Protein AF-A0A920V8V7-F1 (afdb_monomer)

Solvent-accessible surface area (backbone atoms only — not comparable to full-atom values): 6381 Å² total; per-residue (Å²): 134,65,48,60,86,71,66,67,64,46,64,78,39,79,46,76,40,75,38,87,65,37,47,65,50,36,82,53,54,22,53,37,37,50,42,51,68,70,56,45,52,46,25,73,74,65,77,49,80,94,72,80,83,57,46,54,38,23,80,44,80,62,86,80,77,58,92,92,64,50,74,66,54,53,55,51,49,51,40,68,73,50,38,97,65,53,62,67,70,41,39,84,43,87,89,69,51,60,82,46,76,53,123

Radius of gyration: 15.63 Å; Cα contacts (8 Å, |Δi|>4): 123; chains: 1; bounding box: 27×24×47 Å

Nearest PDB structures (foldseek):
  4kp1-assembly1_A  TM=9.386E-01  e=3.855E-06  Methanocaldococcus jannaschii DSM 2661
  1nit-assembly1_A  TM=9.123E-01  e=2.899E-03  Bos taurus
  7acn-assembly1_A  TM=9.120E-01  e=5.699E-03  Sus scrofa
  1b0m-assembly1_A  TM=9.454E-01  e=9.146E-03  Sus scrofa
  1c96-assembly1_A  TM=9.111E-01  e=6.979E-03  Bos taurus

Structure (mmCIF, N/CA/C/O backbone):
data_AF-A0A920V8V7-F1
#
_entry.id   AF-A0A920V8V7-F1
#
loop_
_atom_site.group_PDB
_atom_site.id
_atom_site.type_symbol
_atom_site.label_atom_id
_atom_site.label_alt_id
_atom_site.label_comp_id
_atom_site.label_asym_id
_atom_site.label_entity_id
_atom_site.label_seq_id
_atom_site.pdbx_PDB_ins_code
_atom_site.Cartn_x
_atom_site.Cartn_y
_atom_site.Cartn_z
_atom_site.occupancy
_atom_site.B_iso_or_equiv
_atom_site.auth_seq_id
_atom_site.auth_comp_id
_atom_site.auth_asym_id
_atom_site.auth_atom_id
_atom_site.pdbx_PDB_model_num
ATOM 1 N N . MET A 1 1 ? -7.571 9.419 -5.393 1.00 64.12 1 MET A N 1
ATOM 2 C CA . MET A 1 1 ? -7.784 8.475 -6.513 1.00 64.12 1 MET A CA 1
ATOM 3 C C . MET A 1 1 ? -9.275 8.317 -6.729 1.00 64.12 1 MET A C 1
ATOM 5 O O . MET A 1 1 ? -9.971 8.118 -5.749 1.00 64.12 1 MET A O 1
ATOM 9 N N . VAL A 1 2 ? -9.738 8.412 -7.976 1.00 84.19 2 VAL A N 1
ATOM 10 C CA . VAL A 1 2 ? -11.163 8.283 -8.354 1.00 84.19 2 VAL A CA 1
ATOM 11 C C . VAL A 1 2 ? -11.509 6.840 -8.777 1.00 84.19 2 VAL A C 1
ATOM 13 O O . VAL A 1 2 ? -12.672 6.464 -8.862 1.00 84.19 2 VAL A O 1
ATOM 16 N N . SER A 1 3 ? -10.502 5.989 -9.009 1.00 81.81 3 SER A N 1
ATOM 17 C CA . SER A 1 3 ? -10.675 4.626 -9.532 1.00 81.81 3 SER A CA 1
ATOM 18 C C . SER A 1 3 ? -11.540 3.681 -8.679 1.00 81.81 3 SER A C 1
ATOM 20 O O . SER A 1 3 ? -12.264 2.891 -9.289 1.00 81.81 3 SER A O 1
ATOM 22 N N . PRO A 1 4 ? -11.546 3.733 -7.328 1.00 82.62 4 PRO A N 1
ATOM 23 C CA . PRO A 1 4 ? -12.503 2.965 -6.526 1.00 82.62 4 PRO A CA 1
ATOM 24 C C . PRO A 1 4 ? -13.954 3.387 -6.750 1.00 82.62 4 PRO A C 1
ATOM 26 O O . PRO A 1 4 ? -14.828 2.544 -6.909 1.00 82.62 4 PRO A O 1
ATOM 29 N N . GLU A 1 5 ? -14.203 4.697 -6.794 1.00 85.06 5 GLU A N 1
A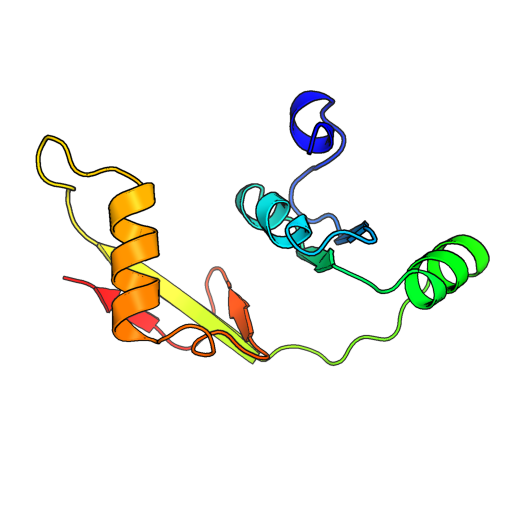TOM 30 C CA . GLU A 1 5 ? -15.551 5.269 -6.907 1.00 85.06 5 GLU A CA 1
ATOM 31 C C . GLU A 1 5 ? -16.190 4.959 -8.264 1.00 85.06 5 GLU A C 1
ATOM 33 O O . GLU A 1 5 ? -17.405 4.840 -8.371 1.00 85.06 5 GLU A O 1
ATOM 38 N N . GLN A 1 6 ? -15.363 4.778 -9.294 1.00 87.81 6 GLN A N 1
ATOM 39 C CA . GLN A 1 6 ? -15.793 4.405 -10.643 1.00 87.81 6 GLN A CA 1
ATOM 40 C C . GLN A 1 6 ? -15.919 2.886 -10.840 1.00 87.81 6 GLN A C 1
ATOM 42 O O . GLN A 1 6 ? -16.171 2.436 -11.955 1.00 87.81 6 GLN A O 1
ATOM 47 N N . GLY A 1 7 ? -15.705 2.079 -9.794 1.00 83.25 7 GLY A N 1
ATOM 48 C CA . GLY A 1 7 ? -15.779 0.617 -9.884 1.00 83.25 7 GLY A CA 1
ATOM 49 C C . GLY A 1 7 ? -14.681 -0.010 -10.746 1.00 83.25 7 GLY A C 1
ATOM 50 O O . GLY A 1 7 ? -14.824 -1.145 -11.191 1.00 83.25 7 GLY A O 1
ATOM 51 N N . ILE A 1 8 ? -13.592 0.721 -10.996 1.00 85.75 8 ILE A N 1
ATOM 52 C CA . ILE A 1 8 ? -12.467 0.227 -11.791 1.00 85.75 8 ILE A CA 1
ATOM 53 C 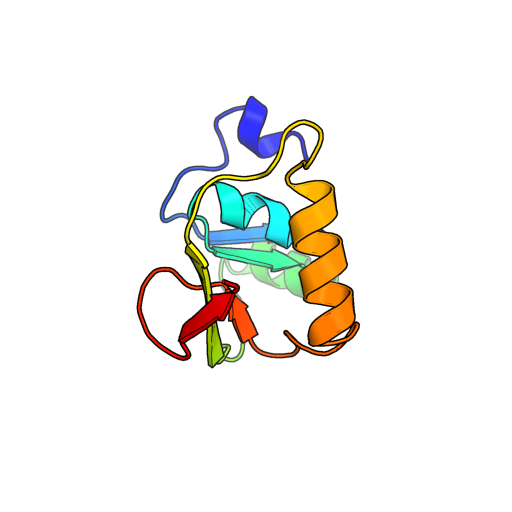C . ILE A 1 8 ? -11.596 -0.658 -10.899 1.00 85.75 8 ILE A C 1
ATOM 55 O O . ILE A 1 8 ? -11.282 -1.779 -11.275 1.00 85.75 8 ILE A O 1
ATOM 59 N N . ALA A 1 9 ? -11.266 -0.200 -9.687 1.00 86.25 9 ALA A N 1
ATOM 60 C CA . ALA A 1 9 ? -10.445 -0.957 -8.744 1.00 86.25 9 ALA A CA 1
ATOM 61 C C . ALA A 1 9 ? -11.236 -2.091 -8.064 1.00 86.25 9 ALA A C 1
ATOM 63 O O . ALA A 1 9 ? -12.007 -1.840 -7.140 1.00 86.25 9 ALA A O 1
ATOM 64 N N . LEU A 1 10 ? -11.013 -3.337 -8.505 1.00 88.81 10 LEU A N 1
ATOM 65 C CA . LEU A 1 10 ? -11.660 -4.539 -7.968 1.00 88.81 10 LEU A CA 1
ATOM 66 C C . LEU A 1 10 ? -10.660 -5.481 -7.270 1.00 88.81 10 LEU A C 1
ATOM 68 O O . LEU A 1 10 ? -9.495 -5.535 -7.680 1.00 88.81 10 LEU A O 1
ATOM 72 N N . PRO A 1 11 ? -11.102 -6.259 -6.261 1.00 88.50 11 PRO A N 1
ATOM 73 C CA . PRO A 1 11 ? -10.257 -7.230 -5.568 1.00 88.50 11 PRO A CA 1
ATOM 74 C C . PRO A 1 11 ? -9.568 -8.217 -6.521 1.00 88.50 11 PRO A C 1
ATOM 76 O O . PRO A 1 11 ? -10.164 -8.677 -7.494 1.00 88.50 11 PRO A O 1
ATOM 79 N N . GLY A 1 12 ? -8.311 -8.562 -6.233 1.00 85.88 12 GLY A N 1
ATOM 80 C CA . GLY A 1 12 ? -7.516 -9.498 -7.041 1.00 85.88 12 GLY A CA 1
ATOM 81 C C . GLY A 1 12 ? -6.877 -8.893 -8.296 1.00 85.88 12 GLY A C 1
ATOM 82 O O . GLY A 1 12 ? -6.099 -9.566 -8.970 1.00 85.88 12 GLY A O 1
ATOM 83 N N . MET A 1 13 ? -7.154 -7.623 -8.606 1.00 88.88 13 MET A N 1
ATOM 84 C CA . MET A 1 13 ? -6.506 -6.921 -9.711 1.00 88.88 13 MET A CA 1
ATOM 85 C C . MET A 1 13 ? -5.138 -6.358 -9.321 1.00 88.88 13 MET A C 1
ATOM 87 O O . MET A 1 13 ? -4.861 -6.058 -8.158 1.00 88.88 13 MET A O 1
ATOM 91 N N . THR A 1 14 ? -4.294 -6.176 -10.336 1.00 88.62 14 THR A N 1
ATOM 92 C CA . THR A 1 14 ? -3.006 -5.492 -10.234 1.00 88.62 14 THR A CA 1
ATOM 93 C C . THR A 1 14 ? -3.110 -4.089 -10.826 1.00 88.62 14 THR A C 1
ATOM 95 O O . THR A 1 14 ? -3.561 -3.937 -11.959 1.00 88.62 14 THR A O 1
ATOM 98 N N . TYR A 1 15 ? -2.655 -3.082 -10.080 1.00 89.62 15 TYR A N 1
ATOM 99 C CA . TYR A 1 15 ? -2.660 -1.679 -10.486 1.00 89.62 15 TYR A CA 1
ATOM 100 C C . TYR A 1 15 ? -1.263 -1.081 -10.497 1.00 89.62 15 TYR A C 1
ATOM 102 O O . TYR A 1 15 ? -0.466 -1.294 -9.585 1.00 89.62 15 TYR A O 1
ATOM 110 N N . ILE A 1 16 ? -1.001 -0.263 -11.510 1.00 90.25 16 ILE A N 1
ATOM 111 C CA . ILE A 1 16 ? 0.176 0.595 -11.572 1.00 90.25 16 ILE A CA 1
ATOM 112 C C . ILE A 1 16 ? -0.277 2.012 -11.900 1.00 90.25 16 ILE A C 1
ATOM 114 O O . ILE A 1 16 ? -1.181 2.214 -12.710 1.00 90.25 16 ILE A O 1
ATOM 118 N N . CYS A 1 17 ? 0.323 2.996 -11.249 1.00 88.50 17 CYS A N 1
ATOM 119 C CA . CYS A 1 17 ? 0.063 4.402 -11.523 1.00 88.50 17 CYS A CA 1
ATOM 120 C C . CYS A 1 17 ? 1.316 5.204 -11.154 1.00 88.50 17 CYS A C 1
ATOM 122 O O . CYS A 1 17 ? 1.985 4.853 -10.175 1.00 88.50 17 CYS A O 1
ATOM 124 N N . PRO A 1 18 ? 1.669 6.265 -11.899 1.00 86.88 18 PRO A N 1
ATOM 125 C CA . PRO A 1 18 ? 2.781 7.139 -11.550 1.00 86.88 18 PRO A CA 1
ATOM 126 C C . PRO A 1 18 ? 2.428 8.094 -10.396 1.00 86.88 18 PRO A C 1
ATOM 128 O O . PRO A 1 18 ? 2.567 9.308 -10.506 1.00 86.88 18 PRO A O 1
ATOM 131 N N . ASP A 1 19 ? 1.947 7.535 -9.286 1.00 89.62 19 ASP A N 1
ATOM 132 C CA . ASP A 1 19 ? 1.603 8.230 -8.047 1.00 89.62 19 ASP A CA 1
ATOM 133 C C . ASP A 1 19 ? 2.115 7.432 -6.840 1.00 89.62 19 ASP A C 1
ATOM 135 O O . ASP A 1 19 ? 2.012 6.202 -6.790 1.00 89.62 19 ASP A O 1
ATOM 139 N N . SER A 1 20 ? 2.659 8.123 -5.839 1.00 85.94 20 SER A N 1
ATOM 140 C CA . SER A 1 20 ? 3.249 7.479 -4.660 1.00 85.94 20 SER A CA 1
ATOM 141 C C . SER A 1 20 ? 2.215 6.875 -3.706 1.00 85.94 20 SER A C 1
ATOM 143 O O . SER A 1 20 ? 2.552 5.966 -2.951 1.00 85.94 20 SER A O 1
ATOM 145 N N . HIS A 1 21 ? 0.958 7.324 -3.756 1.00 89.62 21 HIS A N 1
ATOM 146 C CA . HIS A 1 21 ? -0.117 6.886 -2.863 1.00 89.62 21 HIS A CA 1
ATOM 147 C C . HIS A 1 21 ? -0.978 5.778 -3.470 1.00 89.62 21 HIS A C 1
ATOM 149 O O . HIS A 1 21 ? -1.951 5.357 -2.841 1.00 89.62 21 HIS A O 1
ATOM 155 N N . THR A 1 22 ? -0.611 5.265 -4.650 1.00 88.56 22 THR A N 1
ATOM 156 C CA . THR A 1 22 ? -1.256 4.141 -5.354 1.00 88.56 22 THR A CA 1
ATOM 157 C C . THR A 1 22 ? -1.525 2.932 -4.446 1.00 88.56 22 THR A C 1
ATOM 159 O O . THR A 1 22 ? -2.532 2.245 -4.617 1.00 88.56 22 THR A O 1
ATOM 162 N N . CYS A 1 23 ? -0.703 2.728 -3.408 1.00 85.06 23 CYS A N 1
ATOM 163 C CA . CYS A 1 23 ? -0.896 1.712 -2.367 1.00 85.06 23 CYS A CA 1
ATOM 164 C C . CYS A 1 23 ? -2.252 1.794 -1.637 1.00 85.06 23 CYS A C 1
ATOM 166 O O . CYS A 1 23 ? -2.702 0.793 -1.086 1.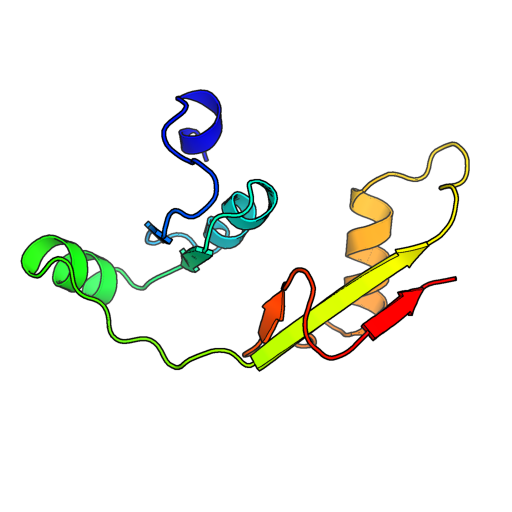00 85.06 23 CYS A O 1
ATOM 168 N N . SER A 1 24 ? -2.944 2.937 -1.680 1.00 86.31 24 SER A N 1
ATOM 169 C CA . SER A 1 24 ? -4.279 3.115 -1.090 1.00 86.31 24 SER A CA 1
ATOM 170 C C . SER A 1 24 ? -5.322 2.162 -1.690 1.00 86.31 24 SER A C 1
ATOM 172 O O . SER A 1 24 ? -6.264 1.773 -1.003 1.00 86.31 24 SER A O 1
ATOM 174 N N . LEU A 1 25 ? -5.144 1.730 -2.947 1.00 87.69 25 LEU A N 1
ATOM 175 C CA . LEU A 1 25 ? -6.011 0.726 -3.581 1.00 87.69 25 LEU A CA 1
ATOM 176 C C . LEU A 1 25 ? -5.873 -0.662 -2.934 1.00 87.69 25 LEU A C 1
ATOM 178 O O . LEU A 1 25 ? -6.746 -1.514 -3.110 1.00 87.69 25 LEU A O 1
ATOM 182 N N . GLY A 1 26 ? -4.813 -0.893 -2.153 1.00 84.56 26 GLY A N 1
ATOM 183 C CA . GLY A 1 26 ? -4.626 -2.113 -1.369 1.00 84.56 26 GLY A CA 1
ATOM 184 C C . GLY A 1 26 ? -5.746 -2.352 -0.356 1.00 84.56 26 GLY 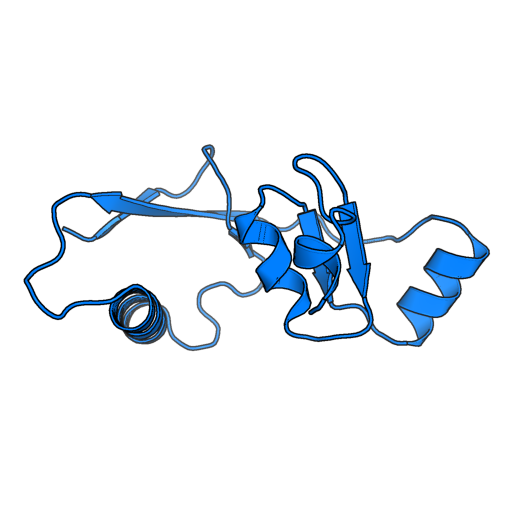A C 1
ATOM 185 O O . GLY A 1 26 ? -6.075 -3.502 -0.079 1.00 84.56 26 GLY A O 1
ATOM 186 N N . ALA A 1 27 ? -6.422 -1.294 0.110 1.00 85.38 27 ALA A N 1
ATOM 187 C CA . ALA A 1 27 ? -7.592 -1.410 0.984 1.00 85.38 27 ALA A CA 1
ATOM 188 C C . ALA A 1 27 ? -8.760 -2.186 0.341 1.00 85.38 27 ALA A C 1
ATOM 190 O O . ALA A 1 27 ? -9.617 -2.705 1.049 1.00 85.38 27 ALA A O 1
ATOM 191 N N . LEU A 1 28 ? -8.782 -2.292 -0.993 1.00 86.81 28 LEU A N 1
ATOM 192 C CA . LEU A 1 28 ? -9.782 -3.043 -1.758 1.00 86.81 28 LEU A CA 1
ATOM 193 C C . LEU A 1 28 ? -9.318 -4.469 -2.103 1.00 86.81 28 LEU A C 1
ATOM 195 O O . LEU A 1 28 ? -9.937 -5.130 -2.930 1.00 86.81 28 LEU A O 1
ATOM 199 N N . GLY A 1 29 ? -8.206 -4.945 -1.531 1.00 84.44 29 GLY A N 1
ATOM 200 C CA . GLY A 1 29 ? -7.636 -6.251 -1.872 1.00 84.44 29 GLY A CA 1
ATOM 201 C C . GLY A 1 29 ? -6.989 -6.285 -3.260 1.00 84.44 29 GLY A C 1
ATOM 202 O O . GLY A 1 29 ? -6.952 -7.335 -3.904 1.00 84.44 29 GLY A O 1
ATOM 203 N N . THR A 1 30 ? -6.519 -5.134 -3.747 1.00 87.88 30 THR A N 1
ATOM 204 C CA . THR A 1 30 ? -5.759 -5.037 -5.001 1.00 87.88 30 THR A CA 1
ATOM 205 C C . THR A 1 30 ? -4.262 -5.007 -4.731 1.00 87.88 30 THR A C 1
ATOM 207 O O . THR A 1 30 ? -3.813 -4.560 -3.675 1.00 87.88 30 THR A O 1
ATOM 210 N N . LEU A 1 31 ? -3.472 -5.452 -5.704 1.00 88.31 31 LEU A N 1
ATOM 211 C CA . LEU A 1 31 ? -2.023 -5.344 -5.652 1.00 88.31 31 LEU A CA 1
ATOM 212 C C . LEU A 1 31 ? -1.588 -4.105 -6.439 1.00 88.31 31 LEU A C 1
ATOM 214 O O . LEU A 1 31 ? -1.597 -4.108 -7.666 1.00 88.31 31 LEU A O 1
ATOM 218 N N . ALA A 1 32 ? -1.268 -3.020 -5.737 1.00 89.62 32 ALA A N 1
ATOM 219 C CA . ALA A 1 32 ? -1.122 -1.700 -6.345 1.00 89.62 32 ALA A CA 1
ATOM 220 C C . ALA A 1 32 ? 0.270 -1.093 -6.110 1.00 89.62 32 ALA A C 1
ATOM 222 O O . ALA A 1 32 ? 0.721 -0.979 -4.969 1.00 89.62 32 ALA A O 1
ATOM 223 N N . TRP A 1 33 ? 0.934 -0.658 -7.185 1.00 88.12 33 TRP A N 1
ATOM 224 C CA . TRP A 1 33 ? 2.281 -0.085 -7.147 1.00 88.12 33 TRP A CA 1
ATOM 225 C C . TRP A 1 33 ? 2.335 1.339 -7.694 1.00 88.12 33 TRP A C 1
ATOM 227 O O . TRP A 1 33 ? 1.895 1.614 -8.810 1.00 88.12 33 TRP A O 1
ATOM 237 N N . GLY A 1 34 ? 2.976 2.226 -6.930 1.00 89.19 34 GLY A N 1
ATOM 238 C CA . GLY A 1 34 ? 3.486 3.485 -7.462 1.00 89.19 34 GLY A CA 1
ATOM 239 C C . GLY A 1 34 ? 4.715 3.221 -8.332 1.00 89.19 34 GLY A C 1
ATOM 240 O O . GLY A 1 34 ? 5.656 2.562 -7.881 1.00 89.19 34 GLY A O 1
ATOM 241 N N . VAL A 1 35 ? 4.704 3.699 -9.574 1.00 90.44 35 VAL A N 1
ATOM 242 C CA . VAL A 1 35 ? 5.785 3.477 -10.551 1.00 90.44 35 VAL A CA 1
ATOM 243 C C . VAL A 1 35 ? 6.356 4.797 -11.066 1.00 90.44 35 VAL A C 1
ATOM 245 O O . VAL A 1 35 ? 5.720 5.840 -10.968 1.00 90.44 35 VAL A O 1
ATOM 248 N N . GLY A 1 36 ? 7.572 4.778 -11.608 1.00 90.38 36 GLY A N 1
ATOM 249 C CA . GLY A 1 36 ? 8.110 5.947 -12.313 1.00 90.38 36 GLY A CA 1
ATOM 250 C C . GLY A 1 36 ? 7.385 6.200 -13.642 1.00 90.38 36 GLY A C 1
ATOM 251 O O . GLY A 1 36 ? 6.744 5.300 -14.182 1.00 90.38 36 GLY A O 1
ATOM 252 N N . SER A 1 37 ? 7.533 7.396 -14.218 1.00 90.19 37 SER A N 1
ATOM 253 C CA . SER A 1 37 ? 6.983 7.711 -15.549 1.00 90.19 37 SER A CA 1
ATOM 254 C C . SER A 1 37 ? 7.490 6.748 -16.627 1.00 90.19 37 SER A C 1
ATOM 256 O O . SER A 1 37 ? 6.691 6.184 -17.362 1.00 90.19 37 SER A O 1
ATOM 258 N N . THR A 1 38 ? 8.792 6.457 -16.650 1.00 89.31 38 THR A N 1
ATOM 259 C CA . THR A 1 38 ? 9.402 5.512 -17.603 1.00 89.31 38 THR A CA 1
ATOM 260 C C . THR A 1 38 ? 8.888 4.081 -17.435 1.00 89.31 38 THR A C 1
ATOM 262 O O . THR A 1 38 ? 8.697 3.358 -18.408 1.00 89.31 38 THR A O 1
ATOM 265 N N . GLU A 1 39 ? 8.642 3.655 -16.196 1.00 89.44 39 GLU A N 1
ATOM 266 C CA . GLU A 1 39 ? 8.066 2.336 -15.917 1.00 89.44 39 GLU A CA 1
ATOM 267 C C . GLU A 1 39 ? 6.600 2.267 -16.355 1.00 89.44 39 GLU A C 1
ATOM 269 O O . GLU A 1 39 ? 6.166 1.248 -16.886 1.00 89.44 39 GLU A O 1
ATOM 274 N N . CYS A 1 40 ? 5.855 3.360 -16.167 1.00 90.12 40 CYS A N 1
ATOM 275 C CA . CYS A 1 40 ? 4.490 3.500 -16.658 1.00 90.12 40 CYS A CA 1
ATOM 276 C C . CYS A 1 40 ? 4.450 3.436 -18.192 1.00 90.12 40 CYS A C 1
ATOM 278 O O . CYS A 1 40 ? 3.690 2.650 -18.746 1.00 90.12 40 CYS A O 1
ATOM 280 N N . GLU A 1 41 ? 5.314 4.184 -18.882 1.00 92.12 41 GLU A N 1
ATOM 281 C CA . GLU A 1 41 ? 5.440 4.149 -20.346 1.00 92.12 41 GLU A CA 1
ATOM 282 C C . GLU A 1 41 ? 5.780 2.744 -20.857 1.00 92.12 41 GLU A C 1
ATOM 284 O O . GLU A 1 41 ? 5.142 2.247 -21.786 1.00 92.12 41 GLU A O 1
ATOM 289 N N . HIS A 1 42 ? 6.736 2.062 -20.217 1.00 92.19 42 HIS A N 1
ATOM 290 C CA . HIS A 1 42 ? 7.079 0.682 -20.553 1.00 92.19 42 HIS A CA 1
ATOM 291 C C . HIS A 1 42 ? 5.892 -0.269 -20.372 1.00 92.19 42 HIS A C 1
ATOM 293 O O . HIS A 1 42 ? 5.622 -1.100 -21.243 1.00 92.19 42 HIS A O 1
ATOM 299 N N . ALA A 1 43 ? 5.168 -0.148 -19.261 1.00 92.12 43 ALA A N 1
ATOM 300 C CA . ALA A 1 43 ? 4.021 -0.996 -18.988 1.00 92.12 43 ALA A CA 1
ATOM 301 C C . ALA A 1 43 ? 2.850 -0.715 -19.940 1.00 92.12 43 ALA A C 1
ATOM 303 O O . ALA A 1 43 ? 2.194 -1.657 -20.369 1.00 92.12 43 ALA A O 1
ATOM 304 N N . LEU A 1 44 ? 2.635 0.540 -20.344 1.00 91.44 44 LEU A N 1
ATOM 305 C CA . LEU A 1 44 ? 1.660 0.898 -21.379 1.00 91.44 44 LEU A CA 1
ATOM 306 C C . LEU A 1 44 ? 2.037 0.321 -22.750 1.00 91.44 44 LEU A C 1
ATOM 308 O O . LEU A 1 44 ? 1.161 -0.095 -23.501 1.00 91.44 44 LEU A O 1
ATOM 312 N N . ALA A 1 45 ? 3.332 0.272 -23.074 1.00 94.38 45 ALA A N 1
ATOM 313 C CA . ALA A 1 45 ? 3.811 -0.262 -24.346 1.00 94.38 45 ALA A CA 1
ATOM 314 C C . ALA A 1 45 ? 3.798 -1.799 -24.405 1.00 94.38 45 ALA A C 1
ATOM 316 O O . ALA A 1 45 ? 3.581 -2.374 -25.469 1.00 94.38 45 ALA A O 1
ATOM 317 N N . THR A 1 46 ? 4.065 -2.472 -23.283 1.00 94.25 46 THR A N 1
ATOM 318 C CA . THR A 1 46 ? 4.333 -3.923 -23.262 1.00 94.25 46 THR A CA 1
ATOM 319 C C . THR A 1 46 ? 3.302 -4.745 -22.501 1.00 94.25 46 THR A C 1
ATOM 321 O O . THR A 1 46 ? 3.326 -5.968 -22.594 1.00 94.25 46 THR A O 1
ATOM 324 N N . ASN A 1 47 ? 2.414 -4.106 -21.734 1.00 90.31 47 ASN A N 1
ATOM 325 C CA . ASN A 1 47 ? 1.562 -4.754 -20.732 1.00 90.31 47 ASN A CA 1
ATOM 326 C C . ASN A 1 47 ? 2.344 -5.614 -19.723 1.00 90.31 47 ASN A C 1
ATOM 328 O O . ASN A 1 47 ? 1.798 -6.541 -19.125 1.00 90.31 47 ASN A O 1
ATOM 332 N N . THR A 1 48 ? 3.629 -5.316 -19.517 1.00 89.00 48 THR A N 1
ATOM 333 C CA . THR A 1 48 ? 4.483 -6.027 -18.566 1.00 89.00 48 THR A CA 1
ATOM 334 C C . THR A 1 48 ? 5.260 -5.048 -17.698 1.00 89.00 48 THR A C 1
ATOM 336 O O . THR A 1 48 ? 5.569 -3.932 -18.109 1.00 89.00 48 THR A O 1
ATOM 339 N N . LEU A 1 49 ? 5.565 -5.460 -16.468 1.00 88.75 49 LEU A N 1
ATOM 340 C CA . LEU A 1 49 ? 6.399 -4.690 -15.557 1.00 88.75 49 LEU A CA 1
ATOM 341 C C . LEU A 1 49 ? 7.214 -5.641 -14.685 1.00 88.75 49 LEU A C 1
ATOM 343 O O . LEU A 1 49 ? 6.671 -6.537 -14.040 1.00 88.75 49 LEU A O 1
ATOM 347 N N . ILE A 1 50 ? 8.525 -5.420 -14.634 1.00 88.88 50 ILE A N 1
ATOM 348 C CA . ILE A 1 50 ? 9.419 -6.184 -13.768 1.00 88.88 50 ILE A CA 1
ATOM 349 C C . ILE A 1 50 ? 9.491 -5.482 -12.413 1.00 88.88 50 ILE A C 1
ATOM 351 O O . ILE A 1 50 ? 10.016 -4.376 -12.299 1.00 88.88 50 ILE A O 1
ATOM 355 N N . LYS A 1 51 ? 9.001 -6.143 -11.363 1.00 86.50 51 LYS A N 1
ATOM 356 C CA . LYS A 1 51 ? 9.192 -5.715 -9.973 1.00 86.50 51 LYS A CA 1
ATOM 357 C C . LYS A 1 51 ? 9.751 -6.852 -9.136 1.00 86.50 51 LYS A C 1
ATOM 359 O O . LYS A 1 51 ? 9.399 -8.017 -9.307 1.00 86.50 51 LYS A O 1
ATOM 364 N N . LYS A 1 52 ? 10.633 -6.502 -8.199 1.00 85.25 52 LYS A N 1
ATOM 365 C CA . LYS A 1 52 ? 11.120 -7.447 -7.193 1.00 85.25 52 LYS A CA 1
ATOM 366 C C . LYS A 1 52 ? 9.951 -7.837 -6.292 1.00 85.25 52 LYS A C 1
ATOM 368 O O . LYS A 1 52 ? 9.255 -6.954 -5.794 1.00 85.25 52 LYS A O 1
ATOM 373 N N . LYS A 1 53 ? 9.768 -9.140 -6.060 1.00 83.19 53 LYS A N 1
ATOM 374 C CA . LYS A 1 53 ? 8.769 -9.641 -5.111 1.00 83.19 53 LYS A CA 1
ATOM 375 C C . LYS A 1 53 ? 9.044 -9.027 -3.725 1.00 83.19 53 LYS A C 1
ATOM 377 O O . LYS A 1 53 ? 10.138 -9.259 -3.196 1.00 83.19 53 LYS A O 1
ATOM 382 N N . PRO A 1 54 ? 8.117 -8.232 -3.163 1.00 83.25 54 PRO A N 1
ATOM 383 C CA . PRO A 1 54 ? 8.287 -7.681 -1.829 1.00 83.25 54 PRO A CA 1
ATOM 384 C C . PRO A 1 54 ? 8.161 -8.793 -0.784 1.00 83.25 54 PRO A C 1
ATOM 386 O O . PRO A 1 54 ? 7.530 -9.825 -1.029 1.00 83.25 54 PRO A O 1
ATOM 389 N N . GLN A 1 55 ? 8.768 -8.585 0.381 1.00 83.19 55 GLN A N 1
ATOM 390 C CA . GLN A 1 55 ? 8.477 -9.423 1.545 1.00 83.19 55 GLN A CA 1
ATOM 391 C C . GLN A 1 55 ? 7.078 -9.090 2.070 1.00 83.19 55 GLN A C 1
ATOM 393 O O . GLN A 1 55 ? 6.541 -8.029 1.770 1.00 83.19 55 GLN A O 1
ATOM 398 N N . LEU A 1 56 ? 6.453 -10.001 2.804 1.00 82.50 56 LEU A N 1
ATOM 399 C CA . LEU A 1 56 ? 5.112 -9.780 3.338 1.00 82.50 56 LEU A CA 1
ATOM 400 C C . LEU A 1 56 ? 5.240 -9.310 4.785 1.00 82.50 56 LEU A C 1
ATOM 402 O O . LEU A 1 56 ? 6.047 -9.851 5.538 1.00 82.50 56 LEU A O 1
ATOM 406 N N . MET A 1 57 ? 4.483 -8.275 5.134 1.00 81.88 57 MET A N 1
ATOM 407 C CA . MET A 1 57 ? 4.341 -7.786 6.502 1.00 81.88 57 MET A CA 1
ATOM 408 C C . MET A 1 57 ? 2.858 -7.813 6.858 1.00 81.88 57 MET A C 1
ATOM 410 O O . MET A 1 57 ? 2.036 -7.264 6.120 1.00 81.88 57 MET A O 1
ATOM 414 N N . GLN A 1 58 ? 2.516 -8.438 7.981 1.00 83.00 58 GLN A N 1
ATOM 415 C CA . GLN A 1 58 ? 1.144 -8.553 8.453 1.00 83.00 58 GLN A CA 1
ATOM 416 C C . GLN A 1 58 ? 0.968 -7.804 9.776 1.00 83.00 58 GLN A C 1
ATOM 418 O O . GLN A 1 58 ? 1.618 -8.064 10.785 1.00 83.00 58 GLN A O 1
ATOM 423 N N . ILE A 1 59 ? 0.032 -6.866 9.789 1.00 81.19 59 ILE A N 1
ATOM 424 C CA . ILE A 1 59 ? -0.322 -6.133 11.001 1.00 81.19 59 ILE A CA 1
ATOM 425 C C . ILE A 1 59 ? -1.694 -6.636 11.423 1.00 81.19 59 ILE A C 1
ATOM 427 O O . ILE A 1 59 ? -2.658 -6.464 10.677 1.00 81.19 59 ILE A O 1
ATOM 431 N N . ASN A 1 60 ? -1.770 -7.277 12.591 1.00 83.31 60 ASN A N 1
ATOM 432 C CA . ASN A 1 60 ? -3.043 -7.684 13.170 1.00 83.31 60 ASN A CA 1
ATOM 433 C C . ASN A 1 60 ? -3.433 -6.707 14.276 1.00 83.31 60 ASN A C 1
ATOM 435 O O . ASN A 1 60 ? -2.673 -6.470 15.215 1.00 83.31 60 ASN A O 1
ATOM 439 N N . ILE A 1 61 ? -4.620 -6.128 14.138 1.00 82.50 61 ILE A N 1
ATOM 440 C CA . ILE A 1 61 ? -5.178 -5.186 15.104 1.00 82.50 61 ILE A CA 1
ATOM 441 C C . ILE A 1 61 ? -6.365 -5.893 15.741 1.00 82.50 61 ILE A C 1
ATOM 443 O O . ILE A 1 61 ? -7.404 -6.059 15.103 1.00 82.50 61 ILE A O 1
ATOM 447 N N . ASP A 1 62 ? -6.191 -6.324 16.986 1.00 82.56 62 ASP A N 1
ATOM 448 C CA . ASP A 1 62 ? -7.210 -7.041 17.745 1.00 82.56 62 ASP A CA 1
ATOM 449 C C . ASP A 1 62 ? -7.830 -6.124 18.809 1.00 82.56 62 ASP A C 1
ATOM 451 O O . ASP A 1 62 ? -7.156 -5.300 19.419 1.00 82.56 62 ASP A O 1
ATOM 455 N N . GLY A 1 63 ? -9.129 -6.287 19.071 1.00 83.69 63 GLY A N 1
ATOM 456 C CA . GLY A 1 63 ? -9.847 -5.537 20.108 1.00 83.69 63 GLY A CA 1
ATOM 457 C C . GLY A 1 63 ? -10.811 -4.474 19.572 1.00 83.69 63 GLY A C 1
ATOM 458 O O . GLY A 1 63 ? -11.091 -4.389 18.378 1.00 83.69 63 GLY A O 1
ATOM 459 N N . LYS A 1 64 ? -11.395 -3.690 20.488 1.00 83.31 64 LYS A N 1
ATOM 460 C CA . LYS A 1 64 ? -12.301 -2.580 20.154 1.00 83.31 64 LYS A CA 1
ATOM 461 C C . LYS A 1 64 ? -11.590 -1.255 20.368 1.00 83.31 64 LYS A C 1
ATOM 463 O O . LYS A 1 64 ? -11.044 -1.017 21.442 1.00 83.31 64 LYS A O 1
ATOM 468 N N . LEU A 1 65 ? -11.671 -0.381 19.371 1.00 84.69 65 LEU A N 1
ATOM 469 C CA . LEU A 1 65 ? -11.147 0.974 19.483 1.00 84.69 65 LEU A CA 1
ATOM 470 C C . LEU A 1 65 ? -11.930 1.759 20.550 1.00 84.69 65 LEU A C 1
ATOM 472 O O . LEU A 1 65 ? -13.166 1.706 20.553 1.00 84.69 65 LEU A O 1
ATOM 476 N N . PRO A 1 66 ? -11.242 2.486 21.450 1.00 87.19 66 PRO A N 1
ATOM 477 C CA . PRO A 1 66 ? -11.887 3.411 22.373 1.00 87.19 66 PRO A CA 1
ATOM 478 C C . PRO A 1 66 ? -12.701 4.480 21.633 1.00 87.19 66 PRO A C 1
ATOM 480 O O . PRO A 1 66 ? -12.418 4.824 20.484 1.00 87.19 66 PRO A O 1
ATOM 483 N N . SER A 1 67 ? -13.702 5.048 22.308 1.00 90.06 67 SER A N 1
ATOM 484 C CA . SER A 1 67 ? -14.511 6.128 21.734 1.00 90.06 67 SER A CA 1
ATOM 485 C C . SER A 1 67 ? -13.633 7.315 21.329 1.00 90.06 67 SER A C 1
ATOM 487 O O . SER A 1 67 ? -12.868 7.826 22.143 1.00 90.06 67 SER A O 1
ATOM 489 N N . GLY A 1 68 ? -13.774 7.768 20.082 1.00 89.12 68 GLY A N 1
ATOM 490 C CA . GLY A 1 68 ? -12.998 8.877 19.516 1.00 89.12 68 GLY A CA 1
ATOM 491 C C . GLY A 1 68 ? -11.707 8.466 18.801 1.00 89.12 68 GLY A C 1
ATOM 492 O O . GLY A 1 68 ? -11.113 9.315 18.146 1.00 89.12 68 GLY A O 1
ATOM 493 N N . VAL A 1 69 ? -11.300 7.193 18.869 1.00 90.69 69 VAL A N 1
ATOM 494 C CA . VAL A 1 69 ? -10.151 6.669 18.113 1.00 90.69 69 VAL A CA 1
ATOM 495 C C . VAL A 1 69 ? -10.587 6.284 16.700 1.00 90.69 69 VAL A C 1
ATOM 497 O O . VAL A 1 69 ? -11.578 5.581 16.499 1.00 90.69 69 VAL A O 1
ATOM 500 N N . THR A 1 70 ? -9.829 6.745 15.710 1.00 90.56 70 THR A N 1
ATOM 501 C CA . THR A 1 70 ? -10.094 6.569 14.280 1.00 90.56 70 THR A CA 1
ATOM 502 C C . THR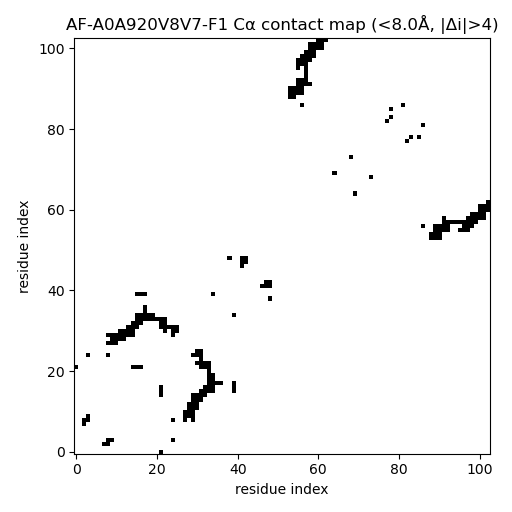 A 1 70 ? -9.026 5.704 13.608 1.00 90.56 70 THR A C 1
ATOM 504 O O . THR A 1 70 ? -7.959 5.436 14.163 1.00 90.56 70 THR A O 1
ATOM 507 N N . SER A 1 71 ? -9.269 5.306 12.356 1.00 86.25 71 SER A N 1
ATOM 508 C CA . SER A 1 71 ? -8.262 4.628 11.524 1.00 86.25 71 SER A CA 1
ATOM 509 C C . SER A 1 71 ? -6.989 5.459 11.336 1.00 86.25 71 SER A C 1
ATOM 511 O O . SER A 1 71 ? -5.902 4.899 11.184 1.00 86.25 71 SER A O 1
ATOM 513 N N . LYS A 1 72 ? -7.105 6.792 11.388 1.00 89.38 72 LYS A N 1
ATOM 514 C CA . LYS A 1 72 ? -5.962 7.704 11.319 1.00 89.38 72 LYS A CA 1
ATOM 515 C C . LYS A 1 72 ? -5.047 7.548 12.534 1.00 89.38 72 LYS A C 1
ATOM 517 O O . LYS A 1 72 ? -3.830 7.571 12.386 1.00 89.38 72 LYS A O 1
ATOM 522 N N . ASP A 1 73 ? -5.620 7.357 13.714 1.00 89.88 73 ASP A N 1
ATOM 523 C CA . ASP A 1 73 ? -4.850 7.211 14.949 1.00 89.88 73 ASP A CA 1
ATOM 524 C C . ASP A 1 73 ? -4.082 5.888 14.961 1.00 89.88 73 ASP A C 1
ATOM 526 O O . ASP A 1 73 ? -2.907 5.857 15.318 1.00 89.88 73 ASP A O 1
ATOM 530 N N . ILE A 1 74 ? -4.703 4.817 14.457 1.00 87.50 74 ILE A N 1
ATOM 531 C CA . ILE A 1 74 ? -4.051 3.515 14.265 1.00 87.50 74 ILE A CA 1
ATOM 532 C C . ILE A 1 74 ? -2.838 3.646 13.342 1.00 87.50 74 ILE A C 1
ATOM 534 O O . ILE A 1 74 ? -1.742 3.223 13.702 1.00 87.50 74 ILE A O 1
ATOM 538 N N . VAL A 1 75 ? -3.011 4.223 12.146 1.00 87.69 75 VAL A N 1
ATOM 539 C CA . VAL A 1 75 ? -1.900 4.315 11.185 1.00 87.69 75 VAL A CA 1
ATOM 540 C C . VAL A 1 75 ? -0.786 5.229 11.698 1.00 87.69 75 VAL A C 1
ATOM 542 O O . VAL A 1 75 ? 0.384 4.928 11.487 1.00 87.69 75 VAL A O 1
ATOM 545 N N . LEU A 1 76 ? -1.114 6.300 12.429 1.00 90.81 76 LEU A N 1
ATOM 546 C CA . LEU A 1 76 ? -0.108 7.152 13.068 1.00 90.81 76 LEU A CA 1
ATOM 547 C C . LEU A 1 76 ? 0.641 6.423 14.189 1.00 90.81 76 LEU A C 1
ATOM 549 O O . LEU A 1 76 ? 1.856 6.575 14.292 1.00 90.81 76 LEU A O 1
ATOM 553 N N . HIS A 1 77 ? -0.049 5.606 14.986 1.00 89.00 77 HIS A N 1
ATOM 554 C CA . HIS A 1 77 ? 0.584 4.773 16.005 1.00 89.00 77 HIS A CA 1
ATOM 555 C C . HIS A 1 77 ? 1.539 3.745 15.379 1.00 89.00 77 HIS A C 1
ATOM 557 O O . HIS A 1 77 ? 2.690 3.647 15.794 1.00 89.00 77 HIS A O 1
ATOM 563 N N . LEU A 1 78 ? 1.115 3.072 14.304 1.00 86.62 78 LEU A N 1
ATOM 564 C CA . LEU A 1 78 ? 1.963 2.154 13.536 1.00 86.62 78 LEU A CA 1
ATOM 565 C C . LEU A 1 78 ? 3.203 2.853 12.961 1.00 86.62 78 LEU A C 1
ATOM 567 O O . LEU A 1 78 ? 4.315 2.345 13.078 1.00 86.62 78 LEU A O 1
ATOM 571 N N . ILE A 1 79 ? 3.040 4.039 12.368 1.00 89.06 79 ILE A N 1
ATOM 572 C CA . ILE A 1 79 ? 4.174 4.827 11.864 1.00 89.06 79 ILE A CA 1
ATOM 573 C C . ILE A 1 79 ? 5.112 5.231 13.011 1.00 89.06 79 ILE A C 1
ATOM 575 O O . ILE A 1 79 ? 6.326 5.255 12.814 1.00 89.06 79 ILE A O 1
ATOM 579 N N . SER A 1 80 ? 4.581 5.533 14.198 1.00 88.94 80 SER A N 1
ATOM 580 C CA . SER A 1 80 ? 5.390 5.853 15.379 1.00 88.94 80 SER A CA 1
ATOM 581 C C . SER A 1 80 ? 6.193 4.654 15.891 1.00 88.94 80 SER A C 1
ATOM 583 O O . SER A 1 80 ? 7.321 4.847 16.333 1.00 88.94 80 SER A O 1
ATOM 585 N N . GLU A 1 81 ? 5.636 3.443 15.842 1.00 87.69 81 GLU A N 1
ATOM 586 C CA . GLU A 1 81 ? 6.313 2.212 16.275 1.00 87.69 81 GLU A CA 1
ATOM 587 C C . GLU A 1 81 ? 7.401 1.767 15.290 1.00 87.69 81 GLU A C 1
ATOM 589 O O . GLU A 1 81 ? 8.540 1.514 15.680 1.00 87.69 81 GLU A O 1
ATOM 594 N N . PHE A 1 82 ? 7.074 1.687 13.997 1.00 85.44 82 PHE A N 1
ATOM 595 C CA . PHE A 1 82 ? 7.986 1.136 12.986 1.00 85.44 82 PHE A CA 1
ATOM 596 C C . PHE A 1 82 ? 8.865 2.193 12.300 1.00 85.44 82 PHE A C 1
ATOM 598 O O . PHE A 1 82 ? 9.817 1.857 11.589 1.00 85.44 82 PHE A O 1
ATOM 605 N N . GLY A 1 83 ? 8.554 3.475 12.486 1.00 85.62 83 GLY A N 1
ATOM 606 C CA . GLY A 1 83 ? 9.193 4.585 11.790 1.00 85.62 83 GLY A CA 1
ATOM 607 C C . GLY A 1 83 ? 8.796 4.686 10.312 1.00 85.62 83 GLY A C 1
ATOM 608 O O . GLY A 1 83 ? 8.173 3.802 9.722 1.00 85.62 83 GLY A O 1
ATOM 609 N N . SER A 1 84 ? 9.217 5.772 9.660 1.00 84.12 84 SER A N 1
ATOM 610 C CA . SER A 1 84 ? 8.873 6.065 8.256 1.00 84.12 84 SER A CA 1
ATOM 611 C C . SER A 1 84 ? 9.395 5.041 7.240 1.00 84.12 84 SER A C 1
ATOM 613 O O . SER A 1 84 ? 8.862 4.942 6.138 1.00 84.12 84 SER A O 1
ATOM 615 N N . ASN A 1 85 ? 10.421 4.265 7.601 1.00 83.06 85 ASN A N 1
ATOM 616 C CA . ASN A 1 85 ? 11.000 3.212 6.763 1.00 83.06 85 ASN A CA 1
ATOM 617 C C . ASN A 1 85 ? 10.610 1.794 7.208 1.00 83.06 85 ASN A C 1
ATOM 619 O O . ASN A 1 85 ? 11.108 0.830 6.629 1.00 83.06 85 ASN A O 1
ATOM 623 N N . GLY A 1 86 ? 9.733 1.652 8.203 1.00 76.19 86 GLY A N 1
ATOM 624 C CA . GLY A 1 86 ? 9.395 0.365 8.808 1.00 76.19 86 GLY 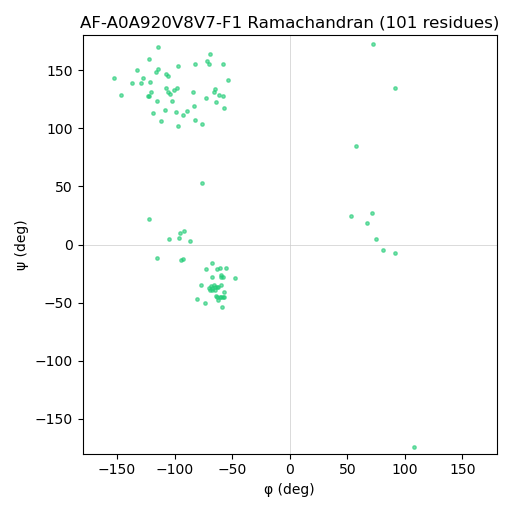A CA 1
ATOM 625 C C . GLY A 1 86 ? 8.864 -0.676 7.824 1.00 76.19 86 GLY A C 1
ATOM 626 O O . GLY A 1 86 ? 9.283 -1.826 7.848 1.00 76.19 86 GLY A O 1
ATOM 627 N N . ALA A 1 87 ? 8.017 -0.251 6.884 1.00 79.31 87 ALA A N 1
ATOM 628 C CA . ALA A 1 87 ? 7.438 -1.115 5.853 1.00 79.31 87 ALA A CA 1
ATOM 629 C C . ALA A 1 87 ? 8.255 -1.155 4.542 1.00 79.31 87 ALA A C 1
ATOM 631 O O . ALA A 1 87 ? 7.780 -1.642 3.514 1.00 79.31 87 ALA A O 1
ATOM 632 N N . LYS A 1 88 ? 9.488 -0.624 4.520 1.00 82.25 88 LYS A N 1
ATOM 633 C CA . LYS A 1 88 ? 10.283 -0.543 3.285 1.00 82.25 88 LYS A CA 1
ATOM 634 C C . LYS A 1 88 ? 10.564 -1.940 2.728 1.00 82.25 88 LYS A C 1
ATOM 636 O O . LYS A 1 88 ? 11.064 -2.812 3.431 1.00 82.25 88 LYS A O 1
ATOM 641 N N . GLY A 1 89 ? 10.272 -2.141 1.443 1.00 79.31 89 GLY A N 1
ATOM 642 C CA . GLY A 1 89 ? 10.475 -3.427 0.763 1.00 79.31 89 GLY A CA 1
ATOM 643 C C . GLY A 1 89 ? 9.446 -4.506 1.114 1.00 79.31 89 GLY A C 1
ATOM 644 O O . GLY A 1 89 ? 9.577 -5.631 0.624 1.00 79.31 89 GLY A O 1
ATOM 645 N N . HIS A 1 90 ? 8.429 -4.162 1.909 1.00 79.06 90 HIS A N 1
ATOM 646 C CA . HIS A 1 90 ? 7.342 -5.054 2.274 1.00 79.06 90 HIS A CA 1
ATOM 647 C C . HIS A 1 90 ? 6.046 -4.660 1.558 1.00 79.06 90 HIS A C 1
ATOM 649 O O . HIS A 1 90 ? 5.788 -3.484 1.306 1.00 79.06 90 HIS A O 1
ATOM 655 N N . ALA A 1 91 ? 5.227 -5.653 1.232 1.00 77.81 91 ALA A N 1
ATOM 656 C CA . ALA A 1 91 ? 3.824 -5.480 0.910 1.00 77.81 91 ALA A CA 1
ATOM 657 C C . ALA A 1 91 ? 3.010 -5.855 2.151 1.00 77.81 91 ALA A C 1
ATOM 659 O O . ALA A 1 91 ? 3.263 -6.890 2.772 1.00 77.81 91 ALA A O 1
ATOM 660 N N . GLY A 1 92 ? 2.041 -5.011 2.506 1.00 66.88 92 GLY A N 1
ATOM 661 C CA . GLY A 1 92 ? 1.050 -5.361 3.518 1.00 66.88 92 GLY A CA 1
ATOM 662 C C . GLY A 1 92 ? 0.216 -6.535 3.012 1.00 66.88 92 GLY A C 1
ATOM 663 O O . GLY A 1 92 ? -0.350 -6.438 1.924 1.00 66.88 92 GLY A O 1
ATOM 664 N N . ASN A 1 93 ? 0.176 -7.640 3.756 1.00 54.97 93 ASN A N 1
ATOM 665 C CA . ASN A 1 93 ? -0.525 -8.855 3.342 1.00 54.97 93 ASN A CA 1
ATOM 666 C C . ASN A 1 93 ? -1.693 -9.215 4.272 1.00 54.97 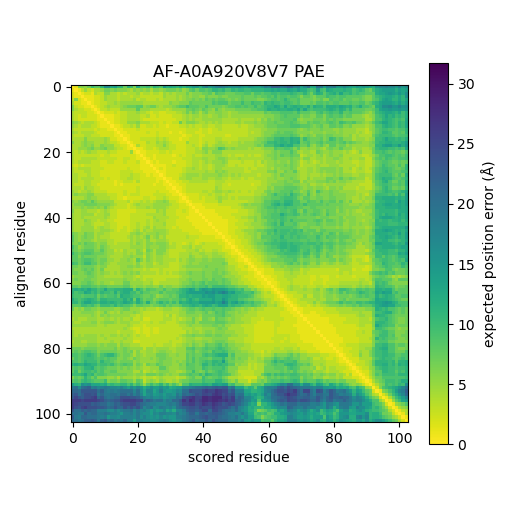93 ASN A C 1
ATOM 668 O O . ASN A 1 93 ? -1.617 -9.030 5.484 1.00 54.97 93 ASN A O 1
ATOM 672 N N . LEU A 1 94 ? -2.721 -9.833 3.687 1.00 46.81 94 LEU A N 1
ATOM 673 C CA . LEU A 1 94 ? -3.595 -10.836 4.308 1.00 46.81 94 LEU A CA 1
ATOM 674 C C . LEU A 1 94 ? -3.211 -12.191 3.673 1.00 46.81 94 LEU A C 1
ATOM 676 O O . LEU A 1 94 ? -3.150 -12.216 2.446 1.00 46.81 94 LEU A O 1
ATOM 680 N N . PRO A 1 95 ? -3.025 -13.338 4.359 1.00 43.75 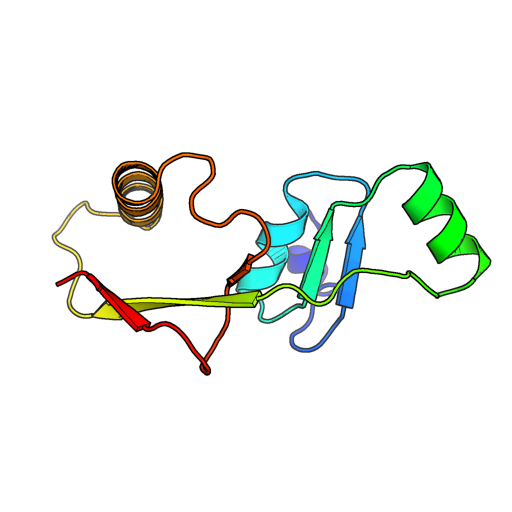95 PRO A N 1
ATOM 681 C CA . PRO A 1 95 ? -2.881 -13.651 5.779 1.00 43.75 95 PRO A CA 1
ATOM 682 C C . PRO A 1 95 ? -1.554 -14.385 6.112 1.00 43.75 95 PRO A C 1
ATOM 684 O O . PRO A 1 95 ? -1.481 -15.056 7.135 1.00 43.75 95 PRO A O 1
ATOM 687 N N . ASP A 1 96 ? -0.513 -14.292 5.277 1.00 39.62 96 ASP A N 1
ATOM 688 C CA . ASP A 1 96 ? 0.707 -15.094 5.458 1.00 39.62 96 ASP A CA 1
ATOM 689 C C . ASP A 1 96 ? 1.967 -14.236 5.676 1.00 39.62 96 ASP A C 1
ATOM 691 O O . ASP A 1 96 ? 2.460 -13.582 4.756 1.00 39.62 96 ASP A O 1
ATOM 695 N N . GLN A 1 97 ? 2.491 -14.354 6.903 1.00 44.06 97 GLN A N 1
ATOM 696 C CA . GLN A 1 97 ? 3.822 -14.009 7.431 1.00 44.06 97 GLN A CA 1
ATOM 697 C C . GLN A 1 97 ? 4.083 -12.614 8.047 1.00 44.06 97 GLN A C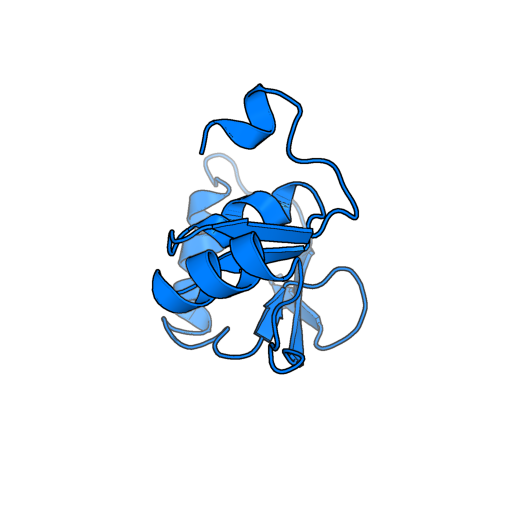 1
ATOM 699 O O . GLN A 1 97 ? 3.749 -11.564 7.509 1.00 44.06 97 GLN A O 1
ATOM 704 N N . GLN A 1 98 ? 4.765 -12.702 9.205 1.00 48.03 98 GLN A N 1
ATOM 705 C CA . GLN A 1 98 ? 5.083 -11.703 10.238 1.00 48.03 98 GLN A CA 1
ATOM 706 C C . GLN A 1 98 ? 3.869 -11.017 10.862 1.00 48.03 98 GLN A C 1
ATOM 708 O O . GLN A 1 98 ? 3.508 -9.924 10.463 1.00 48.03 98 GLN A O 1
ATOM 713 N N . LEU A 1 99 ? 3.291 -11.676 11.873 1.00 45.44 99 LEU A N 1
ATOM 714 C CA . LEU A 1 99 ? 2.185 -11.196 12.698 1.00 45.44 99 LEU A CA 1
ATOM 715 C C . LEU A 1 99 ? 2.716 -10.278 13.813 1.00 45.44 99 LEU A C 1
ATOM 717 O O . LEU A 1 99 ? 3.311 -10.756 14.779 1.00 45.44 99 LEU A O 1
ATOM 721 N N . LEU A 1 100 ? 2.486 -8.973 13.698 1.00 54.25 100 LEU A N 1
ATOM 722 C CA . LEU A 1 100 ? 2.593 -8.046 14.828 1.00 54.25 100 LEU A CA 1
ATOM 723 C C . LEU A 1 100 ? 1.188 -7.790 15.370 1.00 54.25 100 LEU A C 1
ATOM 725 O O . LEU A 1 100 ? 0.340 -7.252 14.660 1.00 54.25 100 LEU A O 1
ATOM 729 N N . ILE A 1 101 ? 0.946 -8.239 16.604 1.00 54.69 101 ILE A N 1
ATOM 730 C CA . ILE A 1 101 ? -0.312 -8.029 17.324 1.00 54.69 101 ILE A CA 1
ATOM 731 C C . ILE A 1 101 ? -0.158 -6.756 18.152 1.00 54.69 101 ILE A C 1
ATOM 733 O O . ILE A 1 101 ? 0.594 -6.751 19.128 1.00 54.69 101 ILE A O 1
ATOM 737 N N . LEU A 1 102 ? -0.888 -5.704 17.787 1.00 54.91 102 LEU A N 1
ATOM 738 C CA . LEU A 1 102 ? -1.113 -4.574 18.686 1.00 54.91 102 LEU A CA 1
ATOM 739 C C . LEU A 1 102 ? -2.283 -4.931 19.616 1.00 54.91 102 LEU A C 1
ATOM 741 O O . LEU A 1 102 ? -3.375 -5.224 19.128 1.00 54.91 102 LEU A O 1
ATOM 745 N N . LYS A 1 103 ? -2.031 -4.961 20.931 1.00 45.84 103 LYS A N 1
ATOM 746 C CA . LYS A 1 103 ? -3.038 -5.170 21.988 1.00 45.84 103 LYS A CA 1
ATOM 747 C C . LYS A 1 103 ? -3.428 -3.859 22.650 1.00 45.84 103 LYS A C 1
ATOM 749 O O . LYS A 1 103 ? -2.514 -3.031 22.852 1.00 45.84 103 LYS A O 1
#

Sequence (103 aa):
MVSPEQGIALPGMTYICPDSHTCSLGALGTLAWGVGSTECEHALATNTLIKKKPQLMQINIDGKLPSGVTSKDIVLHLISEFGSNGAKGHAGNLPDQQLLILK

pLDDT: mean 82.22, std 12.64, range [39.62, 94.38]

Foldseek 3Di:
DCCVVVVNLAAPEEEEDCDCVQLVSVVRNYHGDNDHPVQVVVCVVPVDGDDDDFAEAEEDEDDDDPPPDDPVNVVVVVCVVQPPCNQPSYDYDPDDDHYDYDD

Secondary structure (DSSP, 8-state):
--TTTTT---TT-EEEESSTTGGGGGGGT-EEEE--HHHHHHHHHHS----PPPEEEEEEE-S-PPTT--HHHHHHHHHHHH-TTTTTTEEE-SSSS-EEEE-

Mean predicted aligned error: 6.95 Å